Protein AF-A0A4Q6BNS5-F1 (afdb_monomer)

Mean predicted aligned error: 12.02 Å

Solvent-accessible surface area (backbone atoms only — not comparable to full-atom values): 5692 Å² total; per-residue (Å²): 138,93,74,79,50,77,63,58,44,51,50,52,38,48,52,52,53,52,34,50,75,70,73,44,88,58,63,51,51,57,71,52,68,72,52,56,51,50,32,51,77,71,69,43,67,60,83,92,53,46,74,27,78,36,64,70,59,28,50,52,51,51,32,58,74,67,65,54,82,74,65,80,70,70,69,59,54,60,64,53,56,61,58,60,66,64,66,70,69,80,79,120

Folds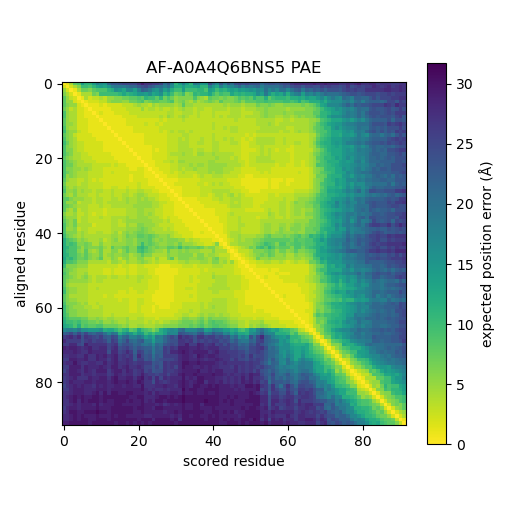eek 3Di:
DQDDDPVNLVVLLVVLVVCVVVVHAAEAECDDPNNVVVCVVSVRDNPNYHYYDHDVVRVVVRCVVVVVPPPPPPVVVVVVVVVVVVPVVPPD

Structure (mmCIF, N/CA/C/O backbone):
data_AF-A0A4Q6BNS5-F1
#
_entry.id   AF-A0A4Q6BNS5-F1
#
loop_
_atom_site.group_PDB
_atom_site.id
_atom_site.type_symbol
_atom_site.label_atom_id
_atom_site.label_alt_id
_atom_site.label_comp_id
_atom_site.label_asym_id
_atom_site.label_entity_id
_atom_site.label_seq_id
_atom_site.pdbx_PDB_ins_code
_atom_site.Cartn_x
_atom_site.Cartn_y
_atom_site.Cartn_z
_atom_site.occupancy
_atom_site.B_iso_or_equiv
_atom_site.auth_seq_id
_atom_site.auth_comp_id
_atom_site.auth_asym_id
_atom_site.auth_atom_id
_atom_site.pdbx_PDB_model_num
ATOM 1 N N . LEU A 1 1 ? 2.748 -2.322 -19.399 1.00 48.50 1 LEU A N 1
ATOM 2 C CA . LEU A 1 1 ? 2.972 -1.009 -18.741 1.00 48.50 1 LEU A CA 1
ATOM 3 C C . LEU A 1 1 ? 4.244 -1.218 -17.943 1.00 48.50 1 LEU A C 1
ATOM 5 O O . LEU A 1 1 ? 4.181 -1.616 -16.790 1.00 48.50 1 LEU A O 1
ATOM 9 N N . ASP A 1 2 ? 5.385 -1.117 -18.622 1.00 58.44 2 ASP A N 1
ATOM 10 C CA . ASP A 1 2 ? 6.611 -1.821 -18.200 1.00 58.44 2 ASP A CA 1
ATOM 11 C C . ASP A 1 2 ? 7.619 -0.892 -17.519 1.00 58.44 2 ASP A C 1
ATOM 13 O O . ASP A 1 2 ? 8.748 -1.280 -17.239 1.00 58.44 2 ASP A O 1
ATOM 17 N N . ILE A 1 3 ? 7.227 0.360 -17.274 1.00 63.53 3 ILE A N 1
ATOM 18 C CA . ILE A 1 3 ? 8.095 1.373 -16.688 1.00 63.53 3 ILE A CA 1
ATOM 19 C C . ILE A 1 3 ? 7.284 2.128 -15.644 1.00 63.53 3 ILE A C 1
ATOM 21 O O . ILE A 1 3 ? 6.335 2.844 -15.965 1.00 63.53 3 ILE A O 1
ATOM 25 N N . VAL A 1 4 ? 7.666 1.940 -14.386 1.00 69.62 4 VAL A N 1
ATOM 26 C CA . VAL A 1 4 ? 7.273 2.820 -13.290 1.00 69.62 4 VAL A CA 1
ATOM 27 C C . VAL A 1 4 ? 8.371 3.853 -13.125 1.00 69.62 4 VAL A C 1
ATOM 29 O O . VAL A 1 4 ? 9.546 3.509 -13.024 1.00 69.62 4 VAL A O 1
ATOM 32 N N . ASP A 1 5 ? 7.982 5.121 -13.116 1.00 80.44 5 ASP A N 1
ATOM 33 C CA . ASP A 1 5 ? 8.883 6.224 -12.831 1.00 80.44 5 ASP A CA 1
ATOM 34 C C . ASP A 1 5 ? 8.750 6.675 -11.368 1.00 80.44 5 ASP A C 1
ATOM 36 O O . ASP A 1 5 ? 7.864 6.261 -10.609 1.00 80.44 5 ASP A O 1
ATOM 40 N N . SER A 1 6 ? 9.654 7.564 -10.960 1.00 77.56 6 SER A N 1
ATOM 41 C CA . SER A 1 6 ? 9.644 8.102 -9.600 1.00 77.56 6 SER A CA 1
ATOM 42 C C . SER A 1 6 ? 8.360 8.875 -9.257 1.00 77.56 6 SER A C 1
ATOM 44 O O . SER A 1 6 ? 8.038 9.032 -8.078 1.00 77.56 6 SER A O 1
ATOM 46 N N . PHE A 1 7 ? 7.618 9.365 -10.255 1.00 84.25 7 PHE A N 1
ATOM 47 C CA . PHE A 1 7 ? 6.366 10.084 -10.047 1.00 84.25 7 PHE A CA 1
ATOM 48 C C . PHE A 1 7 ? 5.225 9.122 -9.700 1.00 84.25 7 PHE A C 1
ATOM 50 O O . PHE A 1 7 ? 4.569 9.313 -8.675 1.00 84.25 7 PHE A O 1
ATOM 57 N N . ILE A 1 8 ? 5.044 8.051 -10.475 1.00 85.19 8 ILE A N 1
ATOM 58 C CA . ILE A 1 8 ? 4.034 7.015 -10.224 1.00 85.19 8 ILE A CA 1
ATOM 59 C C . ILE A 1 8 ? 4.266 6.358 -8.863 1.00 85.19 8 ILE A C 1
ATOM 61 O O . ILE A 1 8 ? 3.319 6.216 -8.089 1.00 85.19 8 ILE A O 1
ATOM 65 N N . GLY A 1 9 ? 5.512 6.016 -8.520 1.00 85.44 9 GLY A N 1
ATOM 66 C CA . GLY A 1 9 ? 5.790 5.415 -7.215 1.00 85.44 9 GLY A CA 1
ATOM 67 C C . GLY A 1 9 ? 5.519 6.365 -6.037 1.00 85.44 9 GLY A C 1
ATOM 68 O O . GLY A 1 9 ? 4.946 5.933 -5.037 1.00 85.44 9 GLY A O 1
ATOM 69 N N . ARG A 1 10 ? 5.810 7.673 -6.165 1.00 86.00 10 ARG A N 1
ATOM 70 C CA . ARG A 1 10 ? 5.414 8.678 -5.153 1.00 86.00 10 ARG A CA 1
ATOM 71 C C . ARG A 1 10 ? 3.899 8.831 -5.043 1.00 86.00 10 ARG A C 1
ATOM 73 O O . ARG A 1 10 ? 3.394 8.961 -3.931 1.00 86.00 10 ARG A O 1
ATOM 80 N N . MET A 1 11 ? 3.174 8.805 -6.161 1.00 89.25 11 MET A N 1
ATOM 81 C CA . MET A 1 11 ? 1.709 8.853 -6.135 1.00 89.25 11 MET A CA 1
ATOM 82 C C . MET A 1 11 ? 1.123 7.632 -5.423 1.00 89.25 11 MET A C 1
ATOM 84 O O . MET A 1 11 ? 0.258 7.796 -4.568 1.00 89.25 11 MET A O 1
ATOM 88 N N . LEU A 1 12 ? 1.618 6.426 -5.721 1.00 87.62 12 LEU A N 1
ATOM 89 C CA . LEU A 1 12 ? 1.176 5.200 -5.050 1.00 87.62 12 LEU A CA 1
ATOM 90 C C . LEU A 1 12 ? 1.444 5.250 -3.541 1.00 87.62 12 LEU A C 1
ATOM 92 O O . LEU A 1 12 ? 0.540 4.962 -2.756 1.00 87.62 12 LEU A O 1
ATOM 96 N N . ALA A 1 13 ? 2.640 5.684 -3.133 1.00 86.12 13 ALA A N 1
ATOM 97 C CA . ALA A 1 13 ? 2.969 5.876 -1.721 1.00 86.12 13 ALA A CA 1
ATOM 98 C C . ALA A 1 13 ? 2.052 6.919 -1.051 1.00 86.12 13 ALA A C 1
ATOM 100 O O . ALA A 1 13 ? 1.580 6.707 0.066 1.00 86.12 13 ALA A O 1
ATOM 101 N N . GLY A 1 14 ? 1.739 8.017 -1.747 1.00 89.75 14 GLY A N 1
ATOM 102 C CA . GLY A 1 14 ? 0.818 9.048 -1.267 1.00 89.75 14 GLY A CA 1
ATOM 103 C C . GLY A 1 14 ? -0.614 8.539 -1.084 1.00 89.75 14 GLY A C 1
ATOM 104 O O . GLY A 1 14 ? -1.209 8.766 -0.032 1.00 89.75 14 GLY A O 1
ATOM 105 N N . ILE A 1 15 ? -1.157 7.809 -2.065 1.00 90.44 15 ILE A N 1
ATOM 106 C CA . ILE A 1 15 ? -2.500 7.205 -1.990 1.00 90.44 15 ILE A CA 1
ATOM 107 C C . ILE A 1 15 ? -2.587 6.256 -0.800 1.00 90.44 15 ILE A C 1
ATOM 109 O O . ILE A 1 15 ? -3.539 6.314 -0.026 1.00 90.44 15 ILE A O 1
ATOM 113 N N . ALA A 1 16 ? -1.576 5.415 -0.623 1.00 88.75 16 ALA A N 1
ATOM 114 C CA . ALA A 1 16 ? -1.533 4.477 0.481 1.00 88.75 16 ALA A CA 1
ATOM 115 C C . ALA A 1 16 ? -1.411 5.150 1.848 1.00 88.75 16 ALA A C 1
ATOM 117 O O . ALA A 1 16 ? -2.091 4.754 2.794 1.00 88.75 16 ALA A O 1
ATOM 118 N N . GLY A 1 17 ? -0.589 6.197 1.943 1.00 89.25 17 GLY A N 1
ATOM 119 C CA . GLY A 1 17 ? -0.484 7.015 3.147 1.00 89.25 17 GLY A CA 1
ATOM 120 C C . GLY A 1 17 ? -1.817 7.672 3.504 1.00 89.25 17 GLY A C 1
ATOM 121 O O . GLY A 1 17 ? -2.240 7.608 4.657 1.00 89.25 17 GLY A O 1
ATOM 122 N N . MET A 1 18 ? -2.520 8.235 2.516 1.00 91.88 18 MET A N 1
ATOM 123 C CA . MET A 1 18 ? -3.859 8.802 2.715 1.00 91.88 18 MET A CA 1
ATOM 124 C C . MET A 1 18 ? -4.876 7.738 3.132 1.00 91.88 18 MET A C 1
ATOM 126 O O . MET A 1 18 ? -5.631 7.962 4.072 1.00 91.88 18 MET A O 1
ATOM 130 N N . ALA A 1 19 ? -4.872 6.569 2.488 1.00 92.00 19 ALA A N 1
ATOM 131 C CA . ALA A 1 19 ? -5.755 5.464 2.847 1.00 92.00 19 ALA A CA 1
ATOM 132 C C . ALA A 1 19 ? -5.541 5.024 4.304 1.00 92.00 19 ALA A C 1
ATOM 134 O O . ALA A 1 19 ? -6.507 4.883 5.048 1.00 92.00 19 ALA A O 1
ATOM 135 N N . LYS A 1 20 ? -4.284 4.918 4.749 1.00 88.56 20 LYS A N 1
ATOM 136 C CA . LYS A 1 20 ? -3.946 4.600 6.142 1.00 88.56 20 LYS A CA 1
ATOM 137 C C . LYS A 1 20 ? -4.453 5.656 7.131 1.00 88.56 20 LYS A C 1
ATOM 139 O O . LYS A 1 20 ? -4.931 5.297 8.199 1.00 88.56 20 LYS A O 1
ATOM 144 N N . ILE A 1 21 ? -4.362 6.945 6.790 1.00 92.50 21 ILE A N 1
ATOM 145 C CA . ILE A 1 21 ? -4.905 8.037 7.623 1.00 92.50 21 ILE A CA 1
ATOM 146 C C . ILE A 1 21 ? -6.430 7.922 7.759 1.00 92.50 21 ILE A C 1
ATOM 148 O O . ILE A 1 21 ? -6.978 8.240 8.811 1.00 92.50 21 ILE A O 1
ATOM 152 N N . LEU A 1 22 ? -7.104 7.448 6.712 1.00 94.38 22 LEU A N 1
ATOM 153 C CA . LEU A 1 22 ? -8.549 7.213 6.683 1.00 94.38 22 LEU A CA 1
ATOM 154 C C . LEU A 1 22 ? -8.967 5.863 7.295 1.00 94.38 22 LEU A C 1
ATOM 156 O O . LEU A 1 22 ? -10.117 5.468 7.133 1.00 94.38 22 LEU A O 1
ATOM 160 N N . ASP A 1 23 ? -8.050 5.156 7.963 1.00 90.00 23 ASP A N 1
ATOM 161 C CA . ASP A 1 23 ? -8.258 3.812 8.526 1.00 90.00 23 ASP A CA 1
ATOM 162 C C . ASP A 1 23 ? -8.666 2.748 7.484 1.00 90.00 23 ASP A C 1
ATOM 164 O O . ASP A 1 23 ? -9.313 1.743 7.776 1.00 90.00 23 ASP A O 1
ATOM 168 N N . ALA A 1 24 ? -8.273 2.950 6.225 1.00 90.69 24 ALA A N 1
ATOM 169 C CA . ALA A 1 24 ? -8.537 2.003 5.155 1.00 90.69 24 ALA A CA 1
ATOM 170 C C . ALA A 1 24 ? -7.405 0.973 5.022 1.00 90.69 24 ALA A C 1
ATOM 172 O O . ALA A 1 24 ? -6.218 1.305 4.956 1.00 90.69 24 ALA A O 1
ATOM 173 N N . GLN A 1 25 ? -7.791 -0.298 4.894 1.00 90.62 25 GLN A N 1
ATOM 174 C CA . GLN A 1 25 ? -6.882 -1.382 4.523 1.00 90.62 25 GLN A CA 1
ATOM 175 C C . GLN A 1 25 ? -6.630 -1.359 3.013 1.00 90.62 25 GLN A C 1
ATOM 177 O O . GLN A 1 25 ? -7.562 -1.213 2.223 1.00 90.62 25 GLN A O 1
ATOM 182 N N . THR A 1 26 ? -5.372 -1.518 2.596 1.00 92.00 26 THR A N 1
ATOM 183 C CA . THR A 1 26 ? -4.980 -1.449 1.179 1.00 92.00 26 THR A CA 1
ATOM 184 C C . THR A 1 26 ? -4.151 -2.653 0.749 1.00 92.00 26 THR A C 1
ATOM 186 O O . THR A 1 26 ? -3.263 -3.117 1.469 1.00 92.00 26 THR A O 1
ATOM 189 N N . VAL A 1 27 ? -4.446 -3.152 -0.455 1.00 94.12 27 VAL A N 1
ATOM 190 C CA . VAL A 1 27 ? -3.689 -4.216 -1.120 1.00 94.12 27 VAL A CA 1
ATOM 191 C C . VAL A 1 27 ? -3.380 -3.794 -2.554 1.00 94.12 27 VAL A C 1
ATOM 193 O O . VAL A 1 27 ? -4.286 -3.423 -3.297 1.00 94.12 27 VAL A O 1
ATOM 196 N N . VAL A 1 28 ? -2.114 -3.885 -2.962 1.00 92.12 28 VAL A N 1
ATOM 197 C CA . VAL A 1 28 ? -1.700 -3.699 -4.361 1.00 92.12 28 VAL A CA 1
ATOM 198 C C . VAL A 1 28 ? -1.591 -5.059 -5.042 1.00 92.12 28 VAL A C 1
ATOM 200 O O . VAL A 1 28 ? -0.917 -5.960 -4.544 1.00 92.12 28 VAL A O 1
ATOM 203 N N . VAL A 1 29 ? -2.248 -5.220 -6.190 1.00 94.69 29 VAL A N 1
ATOM 204 C CA . VAL A 1 29 ? -2.330 -6.505 -6.898 1.00 94.69 29 VAL A CA 1
ATOM 205 C C . VAL A 1 29 ? -1.712 -6.437 -8.288 1.00 94.69 29 VAL A C 1
ATOM 207 O O . VAL A 1 29 ? -1.699 -5.379 -8.912 1.00 94.69 29 VAL A O 1
ATOM 210 N N . GLY A 1 30 ? -1.209 -7.569 -8.785 1.00 92.31 30 GLY A N 1
ATOM 211 C CA . GLY A 1 30 ? -0.717 -7.676 -10.165 1.00 92.31 30 GLY A CA 1
ATOM 212 C C . GLY A 1 30 ? 0.567 -6.890 -10.440 1.00 92.31 30 GLY A C 1
ATOM 213 O O . GLY A 1 30 ? 0.898 -6.630 -11.596 1.00 92.31 30 GLY A O 1
ATOM 214 N N . MET A 1 31 ? 1.298 -6.503 -9.391 1.00 90.56 31 MET A N 1
ATOM 215 C CA . MET A 1 31 ? 2.582 -5.828 -9.541 1.00 90.56 31 MET A CA 1
ATOM 216 C C . MET A 1 31 ? 3.594 -6.786 -10.168 1.00 90.56 31 MET A C 1
ATOM 218 O O . MET A 1 31 ? 3.855 -7.871 -9.647 1.00 90.56 31 MET A O 1
ATOM 222 N N . GLN A 1 32 ? 4.185 -6.373 -11.287 1.00 89.19 32 GLN A N 1
ATOM 223 C CA . GLN A 1 32 ? 5.282 -7.119 -11.885 1.00 89.19 32 GLN A CA 1
ATOM 224 C C . GLN A 1 32 ? 6.506 -7.079 -10.953 1.00 89.19 32 GLN A C 1
ATOM 226 O O . GLN A 1 32 ? 6.831 -6.010 -10.431 1.00 89.19 32 GLN A O 1
ATOM 231 N N . PRO A 1 33 ? 7.243 -8.192 -10.783 1.00 88.50 33 PRO A N 1
ATOM 232 C CA . PRO A 1 33 ? 8.432 -8.216 -9.931 1.00 88.50 33 PRO A CA 1
ATOM 233 C C . PRO A 1 33 ? 9.477 -7.155 -10.302 1.00 88.50 33 PRO A C 1
ATOM 235 O O . PRO A 1 33 ? 10.037 -6.518 -9.417 1.00 88.50 33 PRO A O 1
ATOM 238 N N . ALA A 1 34 ? 9.688 -6.910 -11.601 1.00 89.44 34 ALA A N 1
ATOM 239 C CA . ALA A 1 34 ? 10.607 -5.876 -12.080 1.00 89.44 34 ALA A CA 1
ATOM 240 C C . ALA A 1 34 ? 10.222 -4.475 -11.571 1.00 89.44 34 ALA A C 1
ATOM 242 O O . ALA A 1 34 ? 11.076 -3.728 -11.106 1.00 89.44 34 ALA A O 1
ATOM 243 N N . VAL A 1 35 ? 8.925 -4.155 -11.568 1.00 87.94 35 VAL A N 1
ATOM 244 C CA . VAL A 1 35 ? 8.403 -2.884 -11.047 1.00 87.94 35 VAL A CA 1
ATOM 245 C C . VAL A 1 35 ? 8.638 -2.760 -9.541 1.00 87.94 35 VAL A C 1
ATOM 247 O O . VAL A 1 35 ? 9.042 -1.699 -9.070 1.00 87.94 35 VAL A O 1
ATOM 250 N N . ALA A 1 36 ? 8.409 -3.836 -8.785 1.00 87.25 36 ALA A N 1
ATOM 251 C CA . ALA A 1 36 ? 8.617 -3.843 -7.338 1.00 87.25 36 ALA A CA 1
ATOM 252 C C . ALA A 1 36 ? 10.085 -3.573 -6.969 1.00 87.25 36 ALA A C 1
ATOM 254 O O . ALA A 1 36 ? 10.356 -2.784 -6.065 1.00 87.25 36 ALA A O 1
ATOM 255 N N . ILE A 1 37 ? 11.020 -4.189 -7.702 1.00 87.25 37 ILE A N 1
ATOM 256 C CA . ILE A 1 37 ? 12.462 -3.973 -7.526 1.00 87.25 37 ILE A CA 1
ATOM 257 C C . ILE A 1 37 ? 12.796 -2.498 -7.760 1.00 87.25 37 ILE A C 1
ATOM 259 O O . ILE A 1 37 ? 13.389 -1.861 -6.891 1.00 87.25 37 ILE A O 1
ATOM 263 N N . THR A 1 38 ? 12.330 -1.925 -8.872 1.00 86.75 38 THR A N 1
ATOM 264 C CA . THR A 1 38 ? 12.595 -0.520 -9.203 1.00 86.75 38 THR A CA 1
ATOM 265 C C . THR A 1 38 ? 12.021 0.452 -8.171 1.00 86.75 38 THR A C 1
ATOM 267 O O . THR A 1 38 ? 12.677 1.434 -7.831 1.00 86.75 38 THR A O 1
ATOM 270 N N . LEU A 1 39 ? 10.825 0.196 -7.628 1.00 85.44 39 LEU A N 1
ATOM 271 C CA . LEU A 1 39 ? 10.261 1.028 -6.557 1.00 85.44 39 LEU A CA 1
ATOM 272 C C . LEU A 1 39 ? 11.195 1.082 -5.337 1.00 85.44 39 LEU A C 1
ATOM 274 O O . LEU A 1 39 ? 11.491 2.170 -4.842 1.00 85.44 39 LEU A O 1
ATOM 278 N N . VAL A 1 40 ? 11.712 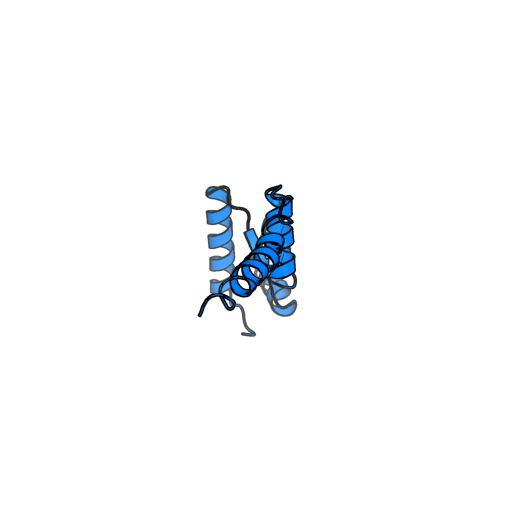-0.069 -4.899 1.00 83.94 40 VAL A N 1
ATOM 279 C CA . VAL A 1 40 ? 12.627 -0.154 -3.749 1.00 83.94 40 VAL A CA 1
ATOM 280 C C . VAL A 1 40 ? 13.978 0.500 -4.052 1.00 83.94 40 VAL A C 1
ATOM 282 O O . VAL A 1 40 ? 14.479 1.259 -3.224 1.00 83.94 40 VAL A O 1
ATOM 285 N N . GLU A 1 41 ? 14.546 0.269 -5.236 1.00 86.31 41 GLU A N 1
ATOM 286 C CA . GLU A 1 41 ? 15.816 0.879 -5.666 1.00 86.31 41 GLU A CA 1
ATOM 287 C C . GLU A 1 41 ? 15.742 2.411 -5.734 1.00 86.31 41 GLU A C 1
ATOM 289 O O . GLU A 1 41 ? 16.717 3.100 -5.433 1.00 86.31 41 GLU A O 1
ATOM 294 N N . LEU A 1 42 ? 14.572 2.954 -6.076 1.00 85.62 42 LEU A N 1
ATOM 295 C CA . LEU A 1 42 ? 14.307 4.394 -6.096 1.00 85.62 42 LEU A CA 1
ATOM 296 C C . LEU A 1 42 ? 13.955 4.975 -4.715 1.00 85.62 42 LEU A C 1
ATOM 298 O O . LEU A 1 42 ? 13.660 6.168 -4.614 1.00 85.62 42 LEU A O 1
ATOM 302 N N . GLY A 1 43 ? 13.971 4.163 -3.654 1.00 82.56 43 GLY A N 1
ATOM 303 C CA . GLY A 1 43 ? 13.637 4.587 -2.292 1.00 82.56 43 GLY A CA 1
ATOM 304 C C . GLY A 1 43 ? 12.140 4.814 -2.058 1.00 82.56 43 GLY A C 1
ATOM 305 O O . GLY A 1 43 ? 11.757 5.484 -1.099 1.00 82.56 43 GLY A O 1
ATOM 306 N N . LEU A 1 44 ? 11.282 4.283 -2.930 1.00 82.75 44 LEU A N 1
ATOM 307 C CA . LEU A 1 44 ? 9.830 4.366 -2.812 1.00 82.75 44 LEU A CA 1
ATOM 308 C C . LEU A 1 44 ? 9.356 3.142 -2.026 1.00 82.75 44 LEU 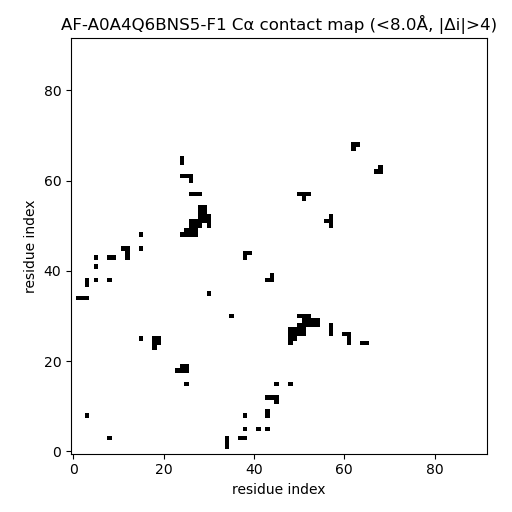A C 1
ATOM 310 O O . LEU A 1 44 ? 9.128 2.072 -2.589 1.00 82.75 44 LEU A O 1
ATOM 314 N N . SER A 1 45 ? 9.243 3.288 -0.704 1.00 75.94 45 SER A N 1
ATOM 315 C CA . SER A 1 45 ? 8.709 2.229 0.151 1.00 75.94 45 SER A CA 1
ATOM 316 C C . SER A 1 45 ? 7.180 2.276 0.194 1.00 75.94 45 SER A C 1
ATOM 318 O O . SER A 1 45 ? 6.553 3.328 0.301 1.00 75.94 45 SER A O 1
ATOM 320 N N . LEU A 1 46 ? 6.573 1.095 0.113 1.00 76.75 46 LEU A N 1
ATOM 321 C CA . LEU A 1 46 ? 5.138 0.865 0.273 1.00 76.75 46 LEU A CA 1
ATOM 322 C C . LEU A 1 46 ? 4.873 0.246 1.653 1.00 76.75 46 LEU A C 1
ATOM 324 O O . LEU A 1 46 ? 4.224 -0.790 1.789 1.00 76.75 46 LEU A O 1
ATOM 328 N N . GLU A 1 47 ? 5.466 0.841 2.687 1.00 75.56 47 GLU A N 1
ATOM 329 C CA . GLU A 1 47 ? 5.447 0.283 4.037 1.00 75.56 47 GLU A CA 1
ATOM 330 C C . GLU A 1 47 ? 4.023 0.254 4.610 1.00 75.56 47 GLU A C 1
ATOM 332 O O . GLU A 1 47 ? 3.301 1.251 4.617 1.00 75.56 47 GLU A O 1
ATOM 337 N N . GLY A 1 48 ? 3.604 -0.918 5.088 1.00 76.62 48 GLY A N 1
ATOM 338 C CA . GLY A 1 48 ? 2.242 -1.141 5.573 1.00 76.62 48 GLY A CA 1
ATOM 339 C C . GLY A 1 48 ? 1.201 -1.404 4.480 1.00 76.62 48 GLY A C 1
ATOM 340 O O . GLY A 1 48 ? 0.044 -1.635 4.821 1.00 76.62 48 GLY A O 1
ATOM 341 N N . ILE A 1 49 ? 1.586 -1.430 3.199 1.00 86.81 49 ILE A N 1
ATOM 342 C CA . ILE A 1 49 ? 0.716 -1.893 2.112 1.00 86.81 49 ILE A CA 1
ATOM 343 C C . ILE A 1 49 ? 0.938 -3.387 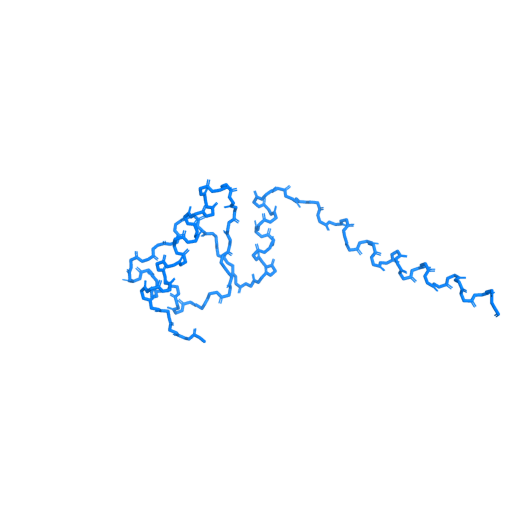1.893 1.00 86.81 49 ILE A C 1
ATOM 345 O O . ILE A 1 49 ? 2.067 -3.845 1.706 1.00 86.81 49 ILE A O 1
ATOM 349 N N . LYS A 1 50 ? -0.147 -4.160 1.870 1.00 91.69 50 LYS A N 1
ATOM 350 C CA . LYS A 1 50 ? -0.092 -5.578 1.500 1.00 91.69 50 LYS A CA 1
ATOM 351 C C . LYS A 1 50 ? -0.021 -5.721 -0.021 1.00 91.69 50 LYS A C 1
ATOM 353 O O . LYS A 1 50 ? -0.523 -4.879 -0.760 1.00 91.69 50 LYS A O 1
ATOM 358 N N . THR A 1 51 ? 0.572 -6.800 -0.517 1.00 92.69 51 THR A N 1
ATOM 359 C CA . THR A 1 51 ? 0.615 -7.073 -1.961 1.00 92.69 51 THR A CA 1
ATOM 360 C C . THR A 1 51 ? 0.088 -8.464 -2.275 1.00 92.69 51 THR A C 1
ATOM 362 O O . THR A 1 51 ? 0.221 -9.380 -1.464 1.00 92.69 51 THR A O 1
ATOM 365 N N . ALA A 1 52 ? -0.518 -8.631 -3.451 1.00 94.94 52 ALA A N 1
ATOM 366 C CA . ALA A 1 52 ? -0.965 -9.933 -3.932 1.00 94.94 52 ALA A CA 1
ATOM 367 C C . ALA A 1 52 ? -0.684 -10.124 -5.426 1.00 94.94 52 ALA A C 1
ATOM 369 O O . ALA A 1 52 ? -0.564 -9.177 -6.201 1.00 94.94 52 ALA A O 1
ATOM 370 N N . LEU A 1 53 ? -0.609 -11.386 -5.847 1.00 95.19 53 LEU A N 1
ATOM 371 C CA . LEU A 1 53 ? -0.354 -11.733 -7.246 1.00 95.19 53 LEU A CA 1
ATOM 372 C C . LEU A 1 53 ? -1.505 -11.312 -8.172 1.00 95.19 53 LEU A C 1
ATOM 374 O O . LEU A 1 53 ? -1.273 -10.932 -9.313 1.00 95.19 53 LEU A O 1
ATOM 378 N N . ASN A 1 54 ? -2.743 -11.388 -7.690 1.00 94.94 54 ASN A N 1
ATOM 379 C CA . ASN A 1 54 ? -3.947 -11.122 -8.466 1.00 94.94 54 ASN A CA 1
ATOM 380 C C . ASN A 1 54 ? -5.064 -10.566 -7.572 1.00 94.94 54 ASN A C 1
ATOM 382 O O . ASN A 1 54 ? -4.928 -10.511 -6.346 1.00 94.94 54 ASN A O 1
ATOM 386 N N . VAL A 1 55 ? -6.149 -10.134 -8.216 1.00 95.19 55 VAL A N 1
ATOM 387 C CA . VAL A 1 55 ? -7.296 -9.500 -7.557 1.00 95.19 55 VAL A CA 1
ATOM 388 C C . VAL A 1 55 ? -7.940 -10.446 -6.549 1.00 95.19 55 VAL A C 1
ATOM 390 O O . VAL A 1 55 ? -8.128 -10.040 -5.408 1.00 95.19 55 VAL A O 1
ATOM 393 N N . ASP A 1 56 ? -8.192 -11.705 -6.914 1.00 95.12 56 ASP A N 1
ATOM 394 C CA . ASP A 1 56 ? -8.873 -12.671 -6.037 1.00 95.12 56 ASP A CA 1
ATOM 395 C C . ASP A 1 56 ? -8.126 -12.869 -4.716 1.00 95.12 56 ASP A C 1
ATOM 397 O O . ASP A 1 56 ? -8.705 -12.766 -3.632 1.00 95.12 56 ASP A O 1
ATOM 401 N N . ARG A 1 57 ? -6.801 -13.063 -4.787 1.00 95.50 57 ARG A N 1
ATOM 402 C CA . ARG A 1 57 ? -5.955 -13.162 -3.589 1.00 95.50 57 ARG A CA 1
ATOM 403 C C . ARG A 1 57 ? -5.929 -11.856 -2.804 1.00 95.50 57 ARG A C 1
ATOM 405 O O . ARG A 1 57 ? -5.934 -11.897 -1.578 1.00 95.50 57 ARG A O 1
ATOM 412 N N . GLY A 1 58 ? -5.913 -10.710 -3.482 1.00 95.31 58 GLY A N 1
ATOM 413 C CA . GLY A 1 58 ? -5.954 -9.412 -2.812 1.00 95.31 58 GLY A CA 1
ATOM 414 C C . GLY A 1 58 ? -7.264 -9.175 -2.060 1.00 95.31 58 GLY A C 1
ATOM 415 O O . GLY A 1 58 ? -7.245 -8.706 -0.924 1.00 95.31 58 GLY A O 1
ATOM 416 N N . MET A 1 59 ? -8.392 -9.574 -2.646 1.00 93.94 59 MET A N 1
ATOM 417 C CA . MET A 1 59 ? -9.704 -9.500 -2.006 1.00 93.94 59 MET A CA 1
ATOM 418 C C . MET A 1 59 ? -9.808 -10.454 -0.819 1.00 93.94 59 MET A C 1
ATOM 420 O O . MET A 1 59 ? -10.322 -10.057 0.225 1.00 93.94 59 MET A O 1
ATOM 424 N N . ALA A 1 60 ? -9.275 -11.674 -0.935 1.00 93.62 60 ALA A N 1
ATOM 425 C CA . ALA A 1 60 ? -9.189 -12.601 0.191 1.00 93.62 60 ALA A CA 1
ATOM 426 C C . ALA A 1 60 ? -8.383 -11.997 1.357 1.00 93.62 60 ALA A C 1
ATOM 428 O O . ALA A 1 60 ? -8.862 -11.992 2.489 1.00 93.62 60 ALA A O 1
ATOM 429 N N . MET A 1 61 ? -7.223 -11.389 1.075 1.00 93.69 61 MET A N 1
ATOM 430 C CA . MET A 1 61 ? -6.416 -10.697 2.089 1.00 93.69 61 MET A CA 1
ATOM 431 C C . MET A 1 61 ? -7.167 -9.529 2.736 1.00 93.69 61 MET A C 1
ATOM 433 O O . 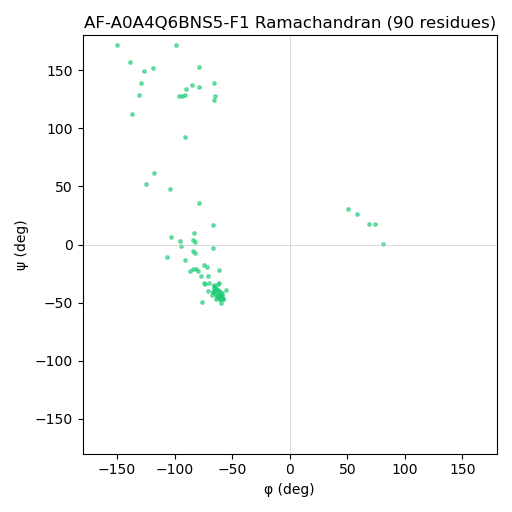MET A 1 61 ? -7.100 -9.365 3.953 1.00 93.69 61 MET A O 1
ATOM 437 N N . LEU A 1 62 ? -7.878 -8.704 1.957 1.00 92.44 62 LEU A N 1
ATOM 438 C CA . LEU A 1 62 ? -8.685 -7.609 2.508 1.00 92.44 62 LEU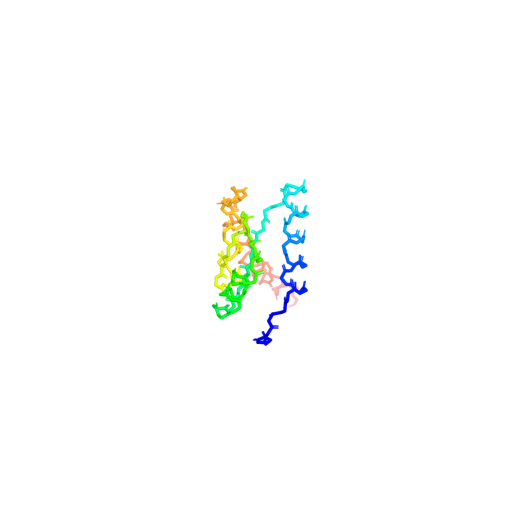 A CA 1
ATOM 439 C C . LEU A 1 62 ? -9.778 -8.139 3.437 1.00 92.44 62 LEU A C 1
ATOM 441 O O . LEU A 1 62 ? -9.925 -7.631 4.546 1.00 92.44 62 LEU A O 1
ATOM 445 N N . ARG A 1 63 ? -10.502 -9.180 3.014 1.00 90.50 63 ARG A N 1
ATOM 446 C CA . ARG A 1 63 ? -11.564 -9.808 3.814 1.00 90.50 63 ARG A CA 1
ATOM 447 C C . ARG A 1 63 ? -11.025 -10.380 5.121 1.00 90.50 63 ARG A C 1
ATOM 449 O O . ARG A 1 63 ? -11.599 -10.101 6.166 1.00 90.50 63 ARG A O 1
ATOM 456 N N . GLU A 1 64 ? -9.912 -11.108 5.072 1.00 90.06 64 GLU A N 1
ATOM 457 C CA . GLU A 1 64 ? -9.240 -11.645 6.262 1.00 90.06 64 GLU A CA 1
ATOM 458 C C . GLU A 1 64 ? -8.812 -10.520 7.213 1.00 90.06 64 GLU A C 1
ATOM 460 O O . GLU A 1 64 ? -9.068 -10.578 8.413 1.00 90.06 64 GLU A O 1
ATOM 465 N N . THR A 1 65 ? -8.220 -9.453 6.670 1.00 87.31 65 THR A N 1
ATOM 466 C CA . THR A 1 65 ? -7.753 -8.304 7.465 1.00 87.31 65 THR A CA 1
ATOM 467 C C . THR A 1 65 ? -8.901 -7.568 8.145 1.00 87.31 65 THR A C 1
ATOM 469 O O . THR A 1 65 ? -8.756 -7.109 9.273 1.00 87.31 65 THR A O 1
ATOM 472 N N . LEU A 1 66 ? -10.037 -7.455 7.459 1.00 86.19 66 LEU A N 1
ATOM 473 C CA . LEU A 1 66 ? -11.251 -6.829 7.976 1.00 86.19 66 LEU A CA 1
ATOM 474 C C . LEU A 1 66 ? -12.108 -7.801 8.809 1.00 86.19 66 LEU A C 1
ATOM 476 O O . LEU A 1 66 ? -13.202 -7.427 9.221 1.00 86.19 66 LEU A O 1
ATOM 480 N N . ALA A 1 67 ? -11.638 -9.036 9.044 1.00 74.94 67 ALA A N 1
ATOM 481 C CA . ALA A 1 67 ? -12.384 -10.111 9.703 1.00 74.94 67 ALA A CA 1
ATOM 482 C C . ALA A 1 67 ? -13.786 -10.353 9.101 1.00 74.94 67 ALA A C 1
ATOM 484 O O . ALA A 1 67 ? -14.709 -10.791 9.785 1.00 74.94 67 ALA A O 1
ATOM 485 N N . LEU A 1 68 ? -13.948 -10.102 7.797 1.00 65.00 68 LEU A N 1
ATOM 486 C CA . LEU A 1 68 ? -15.180 -10.333 7.034 1.00 65.00 68 LEU A CA 1
ATOM 487 C C . LEU A 1 68 ? -15.349 -11.817 6.660 1.00 65.00 68 LEU A C 1
ATOM 489 O O . LEU A 1 68 ? -15.824 -12.131 5.571 1.00 65.00 68 LEU A O 1
ATOM 493 N N . THR A 1 69 ? -14.948 -12.740 7.535 1.00 55.22 69 THR A N 1
ATOM 494 C CA . THR A 1 69 ? -14.812 -14.192 7.292 1.00 55.22 69 THR A CA 1
ATOM 495 C C . THR A 1 69 ? -16.138 -14.934 7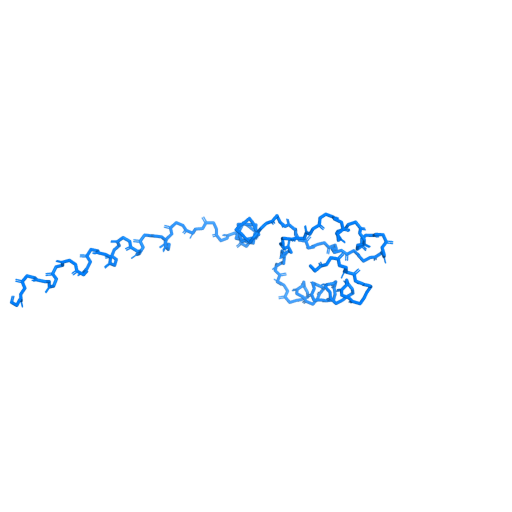.025 1.00 55.22 69 THR A C 1
ATOM 497 O O . THR A 1 69 ? -16.166 -16.155 7.042 1.00 55.22 69 THR A O 1
ATOM 500 N N . ASN A 1 70 ? -17.233 -14.240 6.702 1.00 53.91 70 ASN A N 1
ATOM 501 C CA . ASN A 1 70 ? -18.541 -14.834 6.407 1.00 53.91 70 ASN A CA 1
ATOM 502 C C . ASN A 1 70 ? -18.986 -14.539 4.961 1.00 53.91 70 ASN A C 1
ATOM 504 O O . ASN A 1 70 ? -20.002 -13.879 4.750 1.00 53.91 70 ASN A O 1
ATOM 508 N N . TYR A 1 71 ? -18.227 -14.996 3.959 1.00 53.78 71 TYR A N 1
ATOM 509 C CA . TYR A 1 71 ? -18.577 -14.814 2.537 1.00 53.78 71 TYR A CA 1
ATOM 510 C C . TYR A 1 71 ? -19.343 -15.984 1.899 1.00 53.78 71 TYR A C 1
ATOM 512 O O . TYR A 1 71 ? -19.780 -15.848 0.760 1.00 53.78 71 TYR A O 1
ATOM 520 N N . ASP A 1 72 ? -19.612 -17.065 2.637 1.00 53.38 72 ASP A N 1
ATOM 521 C CA . ASP A 1 72 ? -20.427 -18.198 2.160 1.00 53.38 72 ASP A CA 1
ATOM 522 C C . ASP A 1 72 ? -21.913 -17.831 1.923 1.00 53.38 72 ASP A C 1
ATOM 524 O O . ASP A 1 72 ? -22.700 -18.659 1.481 1.00 53.38 72 ASP A O 1
ATOM 528 N N . ALA A 1 73 ? -22.329 -16.591 2.212 1.00 55.03 73 ALA A N 1
ATOM 529 C CA . ALA A 1 73 ? -23.729 -16.170 2.139 1.00 55.03 73 ALA A CA 1
ATOM 530 C C . ALA A 1 73 ? -24.169 -15.584 0.782 1.00 55.03 73 ALA A C 1
ATOM 532 O O . ALA A 1 73 ? -25.367 -15.442 0.573 1.00 55.03 73 ALA A O 1
ATOM 533 N N . PHE A 1 74 ? -23.250 -15.237 -0.131 1.00 49.03 74 PHE A N 1
ATOM 534 C CA . PHE A 1 74 ? -23.612 -14.566 -1.397 1.00 49.03 74 PHE A CA 1
ATOM 535 C C . PHE A 1 74 ? -23.534 -15.454 -2.648 1.00 49.03 74 PHE A C 1
ATOM 537 O O . PHE A 1 74 ? -24.062 -15.060 -3.681 1.00 49.03 74 PHE A O 1
ATOM 544 N N . GLU A 1 75 ? -22.951 -16.656 -2.570 1.00 52.84 75 GLU A N 1
ATOM 545 C CA . GLU A 1 75 ? -23.045 -17.653 -3.656 1.00 52.84 75 GLU A CA 1
ATOM 546 C C . GLU A 1 75 ? -24.344 -18.482 -3.571 1.00 52.84 75 GLU A C 1
ATOM 548 O O . GLU A 1 75 ? -24.819 -18.991 -4.581 1.00 52.84 75 GLU A O 1
ATOM 553 N N . ALA A 1 76 ? -24.982 -18.555 -2.395 1.00 52.31 76 ALA A N 1
ATOM 554 C CA . ALA A 1 76 ? -26.222 -19.312 -2.194 1.00 52.31 76 ALA A CA 1
ATOM 555 C C . ALA A 1 76 ? -27.467 -18.678 -2.857 1.00 52.31 76 ALA A C 1
ATOM 557 O O . ALA A 1 76 ? -28.459 -19.371 -3.087 1.00 52.31 76 ALA A O 1
ATOM 558 N N . ASP A 1 77 ? -27.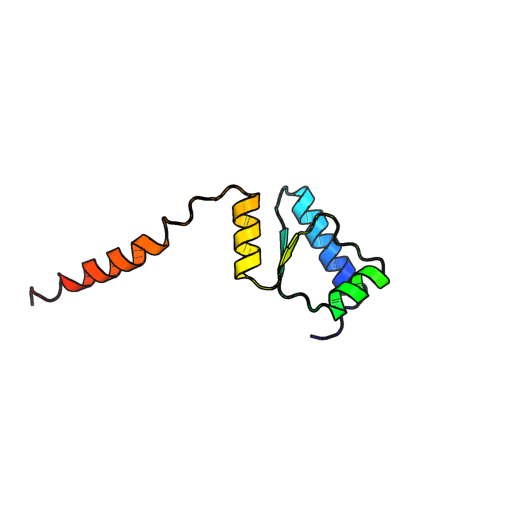426 -17.385 -3.195 1.00 53.16 77 ASP A N 1
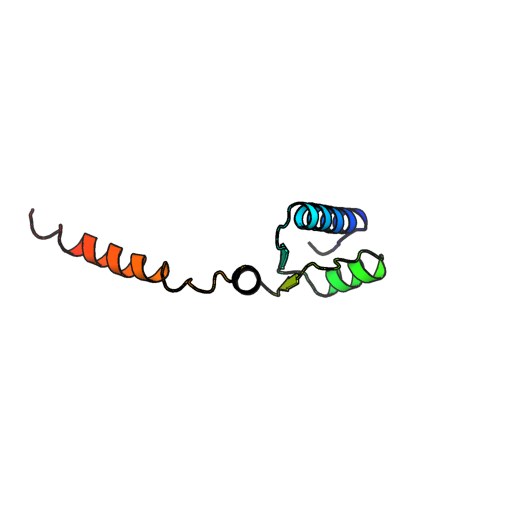ATOM 559 C CA . ASP A 1 77 ? -28.565 -16.686 -3.808 1.00 53.16 77 ASP A CA 1
ATOM 560 C C . ASP A 1 77 ? -28.679 -16.932 -5.326 1.00 53.16 77 ASP A C 1
ATOM 562 O O . ASP A 1 77 ? -29.777 -16.819 -5.875 1.00 53.16 77 ASP A O 1
ATOM 566 N N . GLU A 1 78 ? -27.605 -17.341 -6.020 1.00 51.66 78 GLU A N 1
ATOM 567 C CA . GLU A 1 78 ? -27.702 -17.683 -7.451 1.00 51.66 78 GLU A CA 1
ATOM 568 C C . GLU A 1 78 ? -28.421 -19.023 -7.689 1.00 51.66 78 GLU A C 1
ATOM 570 O O . GLU A 1 78 ? -29.185 -19.139 -8.652 1.00 51.66 78 GLU A O 1
ATOM 575 N N . GLU A 1 79 ? -28.275 -20.008 -6.793 1.00 52.50 79 GLU A N 1
ATOM 576 C CA . GLU A 1 79 ? -29.061 -21.254 -6.858 1.00 52.50 79 GLU A CA 1
ATOM 577 C C . GLU A 1 79 ? -30.543 -21.017 -6.517 1.00 52.50 79 GLU A C 1
ATOM 579 O O . GLU A 1 79 ? -31.427 -21.645 -7.110 1.00 52.50 79 GLU A O 1
ATOM 584 N N . PHE A 1 80 ? -30.846 -20.070 -5.620 1.00 48.81 80 PHE A N 1
ATOM 585 C CA . PHE A 1 80 ? -32.228 -19.735 -5.265 1.00 48.81 80 PHE A CA 1
ATOM 586 C C . PHE A 1 80 ? -32.954 -18.998 -6.405 1.00 48.81 80 PHE A C 1
ATOM 588 O O . PHE A 1 80 ? -34.103 -19.328 -6.715 1.00 48.81 80 PHE A O 1
ATOM 595 N N . LEU A 1 81 ? -32.273 -18.075 -7.098 1.00 51.91 81 LEU A N 1
ATOM 596 C CA . LEU A 1 81 ? -32.829 -17.336 -8.242 1.00 51.91 81 LEU A CA 1
ATOM 597 C C . LEU A 1 81 ? -33.130 -18.236 -9.453 1.00 51.91 81 LEU A C 1
ATOM 599 O O . LEU A 1 81 ? -34.154 -18.046 -10.107 1.00 51.91 81 LEU A O 1
ATOM 603 N N . GLN A 1 82 ? -32.321 -19.268 -9.715 1.00 56.78 82 GLN A N 1
ATOM 604 C CA . GLN A 1 82 ? -32.596 -20.221 -10.803 1.00 56.78 82 GLN A CA 1
ATOM 605 C C . GLN A 1 82 ? -33.796 -21.139 -10.513 1.00 56.78 82 GLN A C 1
ATOM 607 O O . GLN A 1 82 ? -34.469 -21.590 -11.442 1.00 56.78 82 GLN A O 1
ATOM 612 N N . SER A 1 83 ? -34.099 -21.402 -9.237 1.00 50.41 83 SER A N 1
ATOM 613 C CA . SER A 1 83 ? -35.262 -22.210 -8.847 1.00 50.41 83 SER A CA 1
ATOM 614 C C . SER A 1 83 ? -36.594 -21.450 -8.941 1.00 50.41 83 SER A C 1
ATOM 616 O O . SER A 1 83 ? -37.629 -22.067 -9.199 1.00 50.41 83 SER A O 1
ATOM 618 N N . ALA A 1 84 ? -36.571 -20.119 -8.800 1.00 56.53 84 ALA A N 1
ATOM 619 C CA . ALA A 1 84 ? -37.764 -19.272 -8.856 1.00 56.53 84 ALA A CA 1
ATOM 620 C C . ALA A 1 84 ? -38.305 -19.088 -10.289 1.00 56.53 84 ALA A C 1
ATOM 622 O O . ALA A 1 84 ? -39.519 -19.043 -10.486 1.00 56.53 84 ALA A O 1
ATOM 623 N N . ASP A 1 85 ? -37.428 -19.066 -11.298 1.00 54.84 85 ASP A N 1
ATOM 624 C CA . ASP A 1 85 ? -37.828 -18.921 -12.707 1.00 54.84 85 ASP A CA 1
ATOM 625 C C . ASP A 1 85 ? -38.452 -20.204 -13.302 1.00 54.84 85 ASP A C 1
ATOM 627 O O . ASP A 1 85 ? -39.148 -20.158 -14.321 1.00 54.84 85 ASP A O 1
ATOM 631 N N . ALA A 1 86 ? -38.256 -21.367 -12.668 1.00 57.28 86 ALA A N 1
ATOM 632 C CA . ALA A 1 86 ? -38.755 -22.646 -13.179 1.00 57.28 86 ALA A CA 1
ATOM 633 C C . ALA A 1 86 ? -40.252 -22.898 -12.892 1.00 57.28 86 ALA A C 1
ATOM 635 O O . ALA A 1 86 ? -40.887 -23.675 -13.615 1.00 57.28 86 ALA A O 1
ATOM 636 N N . GLU A 1 87 ? -40.846 -22.261 -11.875 1.00 57.56 87 GLU A N 1
ATOM 637 C CA . GLU A 1 87 ? -42.243 -22.529 -11.486 1.00 57.56 87 GLU A CA 1
ATOM 638 C C . GLU A 1 87 ? -43.285 -21.703 -12.262 1.00 57.56 87 GLU A C 1
ATOM 640 O O . GLU A 1 87 ? -44.423 -22.159 -12.421 1.00 57.56 87 GLU A O 1
ATOM 645 N N . ASP A 1 88 ? -42.918 -20.553 -12.838 1.00 55.28 88 ASP A N 1
ATOM 646 C CA . ASP A 1 88 ? -43.890 -19.650 -13.485 1.00 55.28 88 ASP A CA 1
ATOM 647 C C . ASP A 1 88 ? -44.220 -20.026 -14.951 1.00 55.28 88 ASP A C 1
ATOM 649 O O . ASP A 1 88 ? -45.147 -19.499 -15.567 1.00 55.28 88 ASP A O 1
ATOM 653 N N . THR A 1 89 ? -43.536 -21.027 -15.521 1.00 56.75 89 THR A N 1
ATOM 654 C CA . THR A 1 89 ? -43.785 -21.494 -16.904 1.00 56.75 89 THR A CA 1
ATOM 655 C C . THR A 1 89 ? -44.966 -22.480 -17.018 1.00 56.75 89 THR A C 1
ATOM 657 O O . THR A 1 89 ? -45.394 -22.814 -18.122 1.00 56.75 89 THR A O 1
ATOM 660 N N . LYS A 1 90 ? -45.567 -22.942 -15.909 1.00 56.69 90 LYS A N 1
ATOM 661 C CA . LYS A 1 90 ? -46.673 -23.932 -15.944 1.00 56.69 90 LYS A CA 1
ATOM 662 C C . LYS A 1 90 ? -48.094 -23.353 -15.910 1.00 56.69 90 LYS A C 1
ATOM 664 O O . LYS A 1 90 ? -49.054 -24.126 -15.893 1.00 56.69 90 LYS A O 1
ATOM 669 N N . ARG A 1 91 ? -48.258 -22.025 -15.913 1.00 49.06 91 ARG A N 1
ATOM 670 C CA . ARG A 1 91 ? -49.571 -21.349 -15.959 1.00 49.06 91 ARG A CA 1
ATOM 671 C C . ARG A 1 91 ? -49.698 -20.358 -17.123 1.00 49.06 91 ARG A C 1
ATOM 673 O O . ARG A 1 91 ? -50.118 -19.227 -16.908 1.00 49.06 91 ARG A O 1
ATOM 680 N N . LYS A 1 92 ? -49.406 -20.772 -18.356 1.00 44.19 92 LYS A N 1
ATOM 681 C CA . LYS A 1 92 ? -50.025 -20.198 -19.565 1.00 44.19 92 LYS A CA 1
ATOM 682 C C . LYS A 1 92 ? -50.246 -21.272 -20.616 1.00 44.19 92 LYS A C 1
ATOM 684 O O . LYS A 1 92 ? -49.375 -22.158 -20.728 1.00 44.19 92 LYS A O 1
#

Secondary structure (DSSP, 8-state):
-----HHHHHHHHHHHHHHHHTT---EEES--HHHHHHHHHTT---TT-EEESSHHHHHHHHHHHTT----TTSSHHHHHHHHHTTTGGG--

Radius of gyration: 20.65 Å; Cα contacts (8 Å, |Δi|>4): 67; chains: 1; bounding box: 66×34×29 Å

Nearest PDB structures (foldseek):
  6jhk-assembly1_A  TM=9.231E-01  e=1.238E-04  Bacillus subtilis
  2vy9-assembly2_B  TM=8.972E-01  e=3.158E-04  Neomoorella thermoacetica
  3zxn-assembly1_A  TM=9.042E-01  e=5.391E-04  Moorella thermoacetica ATCC 39073
  6qcm-assembly1_d  TM=9.038E-01  e=3.859E-04  Listeria monocytogenes EGD-e
  7b0u-assembly1_A  TM=8.282E-01  e=4.580E-03  Listeria innocua Clip11262

pLDDT: mean 77.81, std 16.59, range [44.19, 95.5]

Sequence (92 aa):
LDIVDSFIGRMLAGIAGMAKILDAQTVVVGMQPAVAITLVELGLSLEGIKTALNVDRGMAMLRETLALTNYDAFEADEEFLQSADAEDTKRK